Protein AF-A0A6B3CL60-F1 (afdb_monomer)

Secondary structure (DSSP, 8-state):
-----SHHHHHHHHHHHHTT------SSSTHHHHHHHHHHHHHHTT------TTSS--SSSPPPPPPTHHHHHHHHH-PPP----

Solvent-accessible surface area (backbone atoms only — not comparable to full-atom values): 5621 Å² total; per-residue (Å²): 133,84,74,50,90,52,72,69,26,52,52,52,46,50,50,40,50,74,74,69,53,77,89,66,64,80,75,92,53,73,39,64,57,54,43,51,53,54,50,47,52,45,44,75,73,73,46,89,79,90,81,65,52,52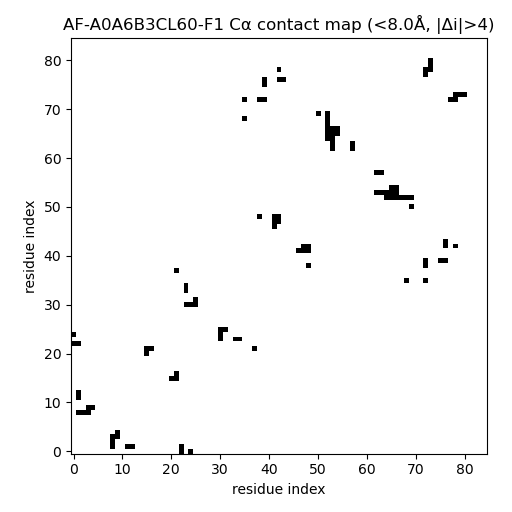,78,61,88,60,93,80,78,56,90,64,79,62,50,68,64,60,61,51,48,29,70,74,67,68,51,86,87,78,92,83,134

Sequence (85 aa):
RLTGKGVKGRLSAAFFRAIGIVPVERDGGPGGVAALGLAREVIEDGQVFGIHPEGTRSPDGRLYRGRTGVGWLAMATGAPVVPCG

Structure (mmCIF, N/CA/C/O backbone):
data_AF-A0A6B3CL60-F1
#
_entry.id   AF-A0A6B3CL60-F1
#
loop_
_atom_site.group_PDB
_atom_site.id
_atom_site.type_symbol
_atom_site.label_atom_id
_atom_site.label_alt_id
_atom_site.label_comp_id
_atom_site.label_asym_id
_atom_site.label_entity_id
_atom_site.label_seq_id
_atom_site.pdbx_PDB_ins_code
_atom_site.Cartn_x
_atom_site.Cartn_y
_atom_site.Cartn_z
_atom_site.occupancy
_atom_site.B_iso_or_equiv
_atom_site.auth_seq_id
_atom_site.auth_comp_id
_atom_site.auth_asym_id
_atom_site.auth_atom_id
_atom_site.pdbx_PDB_model_num
ATOM 1 N N . ARG A 1 1 ? 1.990 1.821 -17.638 1.00 44.38 1 ARG A N 1
ATOM 2 C CA . ARG A 1 1 ? 1.957 3.215 -18.140 1.00 44.38 1 ARG A CA 1
ATOM 3 C C . ARG A 1 1 ? 0.616 3.428 -18.842 1.00 44.38 1 ARG A C 1
ATOM 5 O O . ARG A 1 1 ? 0.427 2.870 -19.912 1.00 44.38 1 ARG A O 1
ATOM 12 N N . LEU A 1 2 ? -0.336 4.151 -18.243 1.00 50.88 2 LEU A N 1
ATOM 13 C CA . LEU A 1 2 ? -1.653 4.441 -18.851 1.00 50.88 2 LEU A CA 1
ATOM 14 C C . LEU A 1 2 ? -1.590 5.661 -19.790 1.00 50.88 2 LEU A C 1
ATOM 16 O O . LEU A 1 2 ? -2.436 6.546 -19.756 1.00 50.88 2 LEU A O 1
ATOM 20 N N . THR A 1 3 ? -0.548 5.735 -20.616 1.00 53.12 3 THR A N 1
ATOM 21 C CA . THR A 1 3 ? -0.275 6.880 -21.496 1.00 53.12 3 THR A CA 1
ATOM 22 C C . THR A 1 3 ? -0.373 6.456 -22.958 1.00 53.12 3 THR A C 1
ATOM 24 O O . THR A 1 3 ? 0.571 6.622 -23.729 1.00 53.12 3 THR A O 1
ATOM 27 N N . GLY A 1 4 ? -1.500 5.858 -23.348 1.00 55.81 4 GLY A N 1
ATOM 28 C CA . GLY A 1 4 ? -1.827 5.717 -24.765 1.00 55.81 4 GLY A CA 1
ATOM 29 C C . GLY A 1 4 ? -2.197 7.095 -25.316 1.00 55.81 4 GLY A C 1
ATOM 30 O O . GLY A 1 4 ? -3.194 7.673 -24.890 1.00 55.81 4 GLY A O 1
ATOM 31 N N . LYS A 1 5 ? -1.400 7.662 -26.226 1.00 54.22 5 LYS A N 1
ATOM 32 C CA . LYS A 1 5 ? -1.765 8.916 -26.903 1.00 54.22 5 LYS A CA 1
ATOM 33 C C . LYS A 1 5 ? -2.873 8.609 -27.923 1.00 54.22 5 LYS A C 1
ATOM 35 O O . LYS A 1 5 ? -2.647 7.844 -28.853 1.00 54.22 5 LYS A O 1
ATOM 40 N N . GLY A 1 6 ? -4.077 9.153 -27.714 1.00 76.38 6 GLY A N 1
ATOM 41 C CA . GLY A 1 6 ? -5.237 9.004 -28.611 1.00 76.38 6 GLY A CA 1
ATOM 42 C C . GLY A 1 6 ? -6.574 8.809 -27.880 1.00 76.38 6 GLY A C 1
ATOM 43 O O . GLY A 1 6 ? -6.604 8.587 -26.670 1.00 76.38 6 GLY A O 1
ATOM 44 N N . VAL A 1 7 ? -7.691 8.863 -28.618 1.00 77.00 7 VAL A N 1
ATOM 45 C CA . VAL A 1 7 ? -9.061 8.696 -28.076 1.00 77.00 7 VAL A CA 1
ATOM 46 C C . VAL A 1 7 ? -9.207 7.373 -27.316 1.00 77.00 7 VAL A C 1
ATOM 48 O O . VAL A 1 7 ? -9.729 7.355 -26.205 1.00 77.00 7 VAL A O 1
ATOM 51 N N . LYS A 1 8 ? -8.643 6.284 -27.857 1.00 73.88 8 LYS A N 1
ATOM 52 C CA . LYS A 1 8 ? -8.624 4.963 -27.207 1.00 73.88 8 LYS A CA 1
ATOM 53 C C . LYS A 1 8 ? -7.905 4.982 -25.854 1.00 73.88 8 LYS A C 1
ATOM 55 O O . LYS A 1 8 ? -8.410 4.427 -24.889 1.00 73.88 8 LYS A O 1
ATOM 60 N N . GLY A 1 9 ? -6.767 5.671 -25.755 1.00 75.06 9 GLY A N 1
ATOM 61 C CA . GLY A 1 9 ? -6.021 5.775 -24.499 1.00 75.06 9 GLY A CA 1
ATOM 62 C C . GLY A 1 9 ? -6.740 6.611 -23.440 1.00 75.06 9 GLY A C 1
ATOM 63 O O . GLY A 1 9 ? -6.713 6.253 -22.265 1.00 75.06 9 GLY A O 1
ATOM 64 N N . ARG A 1 10 ? -7.450 7.674 -23.850 1.00 77.81 10 ARG A N 1
ATOM 65 C CA . ARG A 1 10 ? -8.309 8.458 -22.945 1.00 77.81 10 AR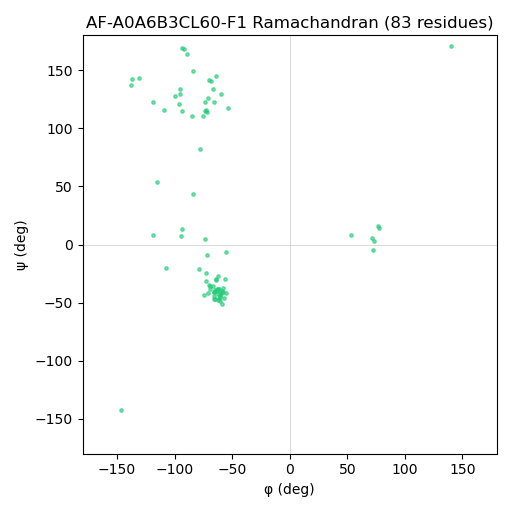G A CA 1
ATOM 66 C C . ARG A 1 10 ? -9.490 7.633 -22.435 1.00 77.81 10 ARG A C 1
ATOM 68 O O . ARG A 1 10 ? -9.790 7.715 -21.249 1.00 77.81 10 ARG A O 1
ATOM 75 N N . LEU A 1 11 ? -10.107 6.821 -23.297 1.00 82.38 11 LEU A N 1
ATOM 76 C CA . LEU A 1 11 ? -11.220 5.949 -22.915 1.00 82.38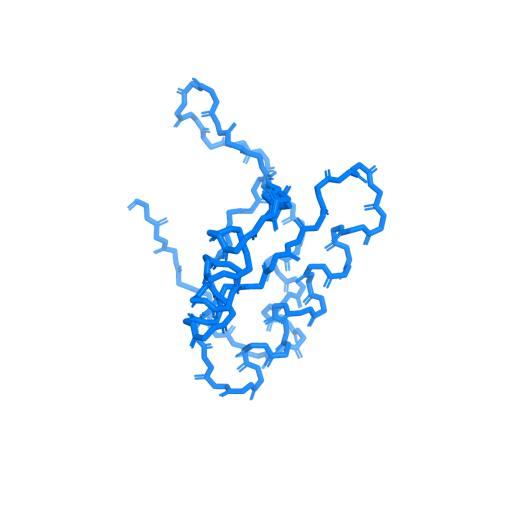 11 LEU A CA 1
ATOM 77 C C . LEU A 1 11 ? -10.772 4.868 -21.921 1.00 82.38 11 LEU A C 1
ATOM 79 O O . LEU A 1 11 ? -11.397 4.699 -20.881 1.00 82.38 11 LEU A O 1
ATOM 83 N N . SER A 1 12 ? -9.647 4.196 -22.184 1.00 76.00 12 SER A N 1
ATOM 84 C CA . SER A 1 12 ? -9.084 3.217 -21.248 1.00 76.00 12 SER A CA 1
ATOM 85 C C . SER A 1 12 ? -8.681 3.863 -19.922 1.00 76.00 12 SER A C 1
ATOM 87 O O . SER A 1 12 ? -8.983 3.321 -18.868 1.00 76.00 12 SER A O 1
ATOM 89 N N . ALA A 1 13 ? -8.050 5.041 -19.942 1.00 74.31 13 ALA A N 1
ATOM 90 C CA . ALA A 1 13 ? -7.709 5.758 -18.715 1.00 74.31 13 ALA A CA 1
ATOM 91 C C . ALA A 1 13 ? -8.954 6.181 -17.916 1.00 74.31 13 ALA A C 1
ATOM 93 O O . ALA A 1 13 ? -8.932 6.121 -16.691 1.00 74.31 13 ALA A O 1
ATOM 94 N N . ALA A 1 14 ? -10.031 6.595 -18.590 1.00 78.06 14 ALA A N 1
ATOM 95 C CA . ALA A 1 14 ? -11.305 6.902 -17.944 1.00 78.06 14 ALA A CA 1
ATOM 96 C C . ALA A 1 14 ? -11.939 5.649 -17.330 1.00 78.06 14 ALA A C 1
ATOM 98 O O . ALA A 1 14 ? -12.342 5.692 -16.176 1.00 78.06 14 ALA A O 1
ATOM 99 N N . PHE A 1 15 ? -11.944 4.527 -18.054 1.00 81.44 15 PHE A N 1
ATOM 100 C CA . PHE A 1 15 ? -12.425 3.245 -17.545 1.00 81.44 15 PHE A CA 1
ATOM 101 C C . PHE A 1 15 ? -11.655 2.804 -16.297 1.00 81.44 15 PHE A C 1
ATOM 103 O O . PHE A 1 15 ? -12.263 2.534 -15.270 1.00 81.44 15 PHE A O 1
ATOM 110 N N . PHE A 1 16 ? -10.320 2.804 -16.351 1.00 74.88 16 PHE A N 1
ATOM 111 C CA . PHE A 1 16 ? -9.487 2.398 -15.218 1.00 74.88 16 PHE A CA 1
ATOM 112 C C . PHE A 1 16 ? -9.672 3.301 -13.996 1.00 74.88 16 PHE A C 1
ATOM 114 O O . PHE A 1 16 ? -9.743 2.794 -12.88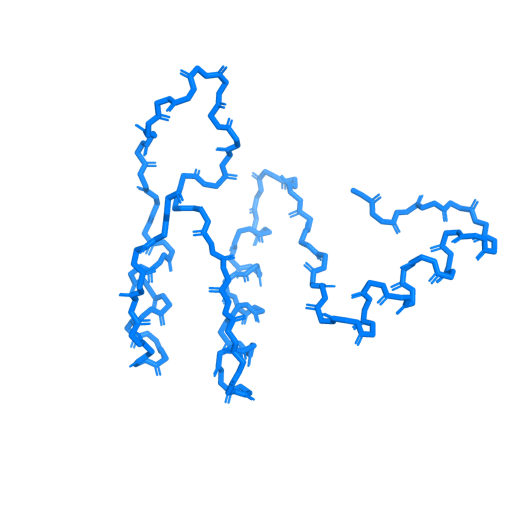2 1.00 74.88 16 PHE A O 1
ATOM 121 N N . ARG A 1 17 ? -9.835 4.615 -14.192 1.00 71.75 17 ARG A N 1
ATOM 122 C CA . ARG A 1 17 ? -10.194 5.528 -13.097 1.00 71.75 17 ARG A CA 1
ATOM 123 C C . ARG A 1 17 ? -11.593 5.251 -12.548 1.00 71.75 17 ARG A C 1
ATOM 125 O O . ARG A 1 17 ? -11.766 5.264 -11.338 1.00 71.75 17 ARG A O 1
ATOM 132 N N . ALA A 1 18 ? -12.566 4.975 -13.416 1.00 70.31 18 ALA A N 1
ATOM 133 C CA . ALA A 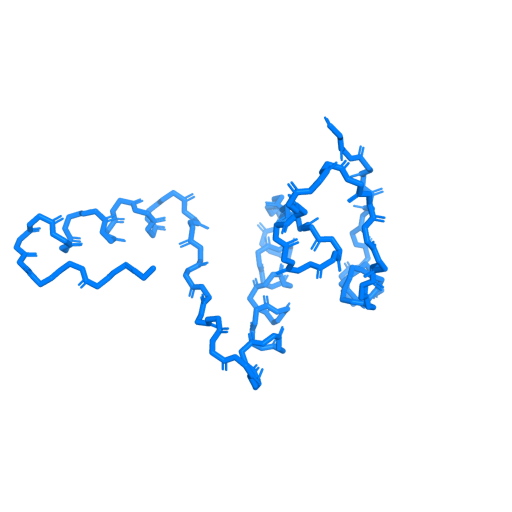1 18 ? -13.943 4.699 -13.012 1.00 70.31 18 ALA A CA 1
ATOM 134 C C . ALA A 1 18 ? -14.071 3.420 -12.169 1.00 70.31 18 ALA A C 1
ATOM 136 O O . ALA A 1 18 ? -14.943 3.350 -11.312 1.00 70.31 18 ALA A O 1
ATOM 137 N N . ILE A 1 19 ? -13.189 2.436 -12.373 1.00 74.88 19 ILE A N 1
ATOM 138 C CA . ILE A 1 19 ? -13.143 1.205 -11.566 1.00 74.88 19 ILE A CA 1
ATOM 139 C C . ILE A 1 19 ? -12.156 1.280 -10.383 1.00 74.88 19 ILE A C 1
ATOM 141 O O . ILE A 1 19 ? -11.817 0.248 -9.812 1.00 74.88 19 ILE A O 1
ATOM 145 N N . GLY A 1 20 ? -11.661 2.473 -10.030 1.00 65.94 20 GLY A N 1
ATOM 146 C CA . GLY A 1 20 ? -10.804 2.679 -8.855 1.00 65.94 20 GLY A CA 1
ATOM 147 C C . GLY A 1 20 ? -9.342 2.249 -9.019 1.00 65.94 20 GLY A C 1
ATOM 148 O O . GLY A 1 20 ? -8.616 2.145 -8.033 1.00 65.94 20 GLY A O 1
ATOM 149 N N . ILE A 1 21 ? -8.859 2.006 -10.244 1.00 70.25 21 ILE A N 1
ATOM 150 C CA . ILE A 1 21 ? -7.434 1.726 -10.461 1.00 70.25 21 ILE A CA 1
ATOM 151 C C . ILE A 1 21 ? -6.653 3.030 -10.356 1.00 70.25 21 ILE A C 1
ATOM 153 O O . ILE A 1 21 ? -6.702 3.881 -11.248 1.00 70.25 21 ILE A O 1
ATOM 157 N N . VAL A 1 22 ? -5.871 3.145 -9.286 1.00 67.25 22 VAL A N 1
ATOM 158 C CA . VAL A 1 22 ? -4.970 4.269 -9.059 1.00 67.25 22 VAL A CA 1
ATOM 159 C C . VAL A 1 22 ? -3.637 4.017 -9.782 1.00 67.25 22 VAL A C 1
ATOM 161 O O . VAL A 1 22 ? -2.884 3.112 -9.407 1.00 67.25 22 VAL A O 1
ATOM 164 N N . PRO A 1 23 ? -3.311 4.766 -10.854 1.00 65.12 23 PRO A N 1
ATOM 165 C CA . PRO A 1 23 ? -2.042 4.603 -11.545 1.00 65.12 23 PRO A CA 1
ATOM 166 C C . PRO A 1 23 ? -0.901 5.170 -10.703 1.00 65.12 23 PRO A C 1
ATOM 168 O O . PRO A 1 23 ? -0.806 6.375 -10.501 1.00 65.12 23 PRO A O 1
ATOM 171 N N . VAL A 1 24 ? 0.005 4.297 -10.280 1.00 66.19 24 VAL A N 1
ATOM 172 C CA . VAL A 1 24 ? 1.229 4.684 -9.574 1.00 66.19 24 VAL A CA 1
ATOM 173 C C . VAL A 1 24 ? 2.400 4.694 -10.557 1.00 66.19 24 VAL A C 1
ATOM 175 O O . VAL A 1 24 ? 2.636 3.710 -11.270 1.00 66.19 24 VAL A O 1
ATOM 178 N N . GLU A 1 25 ? 3.147 5.798 -10.604 1.00 62.66 25 GLU A N 1
ATOM 179 C CA . GLU A 1 25 ? 4.407 5.871 -11.347 1.00 62.66 25 GLU A CA 1
ATOM 180 C C . GLU A 1 25 ? 5.488 5.041 -10.641 1.00 62.66 25 GLU A C 1
ATOM 182 O O . GLU A 1 25 ? 5.735 5.181 -9.445 1.00 62.66 25 GLU A O 1
ATOM 187 N N . ARG A 1 26 ? 6.107 4.119 -11.389 1.00 59.28 26 ARG A N 1
ATOM 188 C CA . ARG A 1 26 ? 7.042 3.104 -10.867 1.00 59.28 26 ARG A CA 1
ATOM 189 C C . ARG A 1 26 ? 8.512 3.523 -10.943 1.00 59.28 26 ARG A C 1
ATOM 191 O O . ARG A 1 26 ? 9.383 2.699 -10.668 1.00 59.28 26 ARG A O 1
ATOM 198 N N . ASP A 1 27 ? 8.795 4.768 -11.311 1.00 54.34 27 ASP A N 1
ATOM 199 C CA . ASP A 1 27 ? 10.161 5.235 -11.535 1.00 54.34 27 ASP A CA 1
ATOM 200 C C . ASP A 1 27 ? 10.850 5.513 -10.187 1.00 54.34 27 ASP A C 1
ATOM 202 O O . ASP A 1 27 ? 10.855 6.627 -9.679 1.00 54.34 27 ASP A O 1
ATOM 206 N N . GLY A 1 28 ? 11.364 4.442 -9.572 1.00 49.66 28 GLY A N 1
ATOM 207 C CA . GLY A 1 28 ? 12.602 4.380 -8.778 1.00 49.66 28 GLY A CA 1
ATOM 208 C C . GLY A 1 28 ? 12.851 5.353 -7.615 1.00 49.66 28 GLY A C 1
ATOM 209 O O . GLY A 1 28 ? 13.961 5.346 -7.095 1.00 49.66 28 GLY A O 1
ATOM 210 N N . GLY A 1 29 ? 11.882 6.166 -7.195 1.00 61.59 29 GLY A N 1
ATOM 211 C CA . GLY A 1 29 ? 12.044 7.198 -6.163 1.00 61.59 29 GLY A CA 1
ATOM 212 C C . GLY A 1 29 ? 10.775 7.414 -5.313 1.00 61.59 29 GLY A C 1
ATOM 213 O O . GLY A 1 29 ? 10.090 6.430 -5.016 1.00 61.59 29 GLY A O 1
ATOM 214 N N . PRO A 1 30 ? 10.425 8.659 -4.908 1.00 56.78 30 PRO A N 1
ATOM 215 C CA . PRO A 1 30 ? 9.301 8.973 -4.000 1.00 56.78 30 PRO A CA 1
ATOM 216 C C . PRO A 1 30 ? 7.914 8.447 -4.428 1.00 56.78 30 PRO A C 1
ATOM 218 O O . PRO A 1 30 ? 6.972 8.501 -3.637 1.00 56.78 30 PRO A O 1
ATOM 221 N N . GLY A 1 31 ? 7.781 7.862 -5.623 1.00 62.03 31 GLY A N 1
ATOM 222 C CA . GLY A 1 31 ? 6.570 7.179 -6.088 1.00 62.03 31 GLY A CA 1
ATOM 223 C C . GLY A 1 31 ? 6.083 6.055 -5.166 1.00 62.03 31 GLY A C 1
ATOM 224 O O . GLY A 1 31 ? 4.880 5.846 -5.056 1.00 62.03 31 GLY A O 1
ATOM 225 N N . GLY A 1 32 ? 6.978 5.385 -4.427 1.00 70.31 32 GLY A N 1
ATOM 226 C CA . GLY A 1 32 ? 6.574 4.397 -3.417 1.00 70.31 32 GLY A CA 1
ATOM 227 C C . GLY A 1 32 ? 5.823 5.008 -2.228 1.00 70.31 32 GLY A C 1
ATOM 228 O O . GLY A 1 32 ? 4.877 4.409 -1.727 1.00 70.31 32 GLY A O 1
ATOM 229 N N . VAL A 1 33 ? 6.204 6.217 -1.806 1.00 75.88 33 VAL A N 1
ATOM 230 C CA . VAL A 1 33 ? 5.538 6.942 -0.709 1.00 75.88 33 VAL A CA 1
ATOM 231 C C . VAL A 1 33 ? 4.194 7.491 -1.181 1.00 75.88 33 VAL A C 1
ATOM 233 O O . VAL A 1 33 ? 3.193 7.325 -0.491 1.00 75.88 33 VAL A O 1
ATOM 236 N N . ALA A 1 34 ? 4.150 8.062 -2.388 1.00 80.31 34 ALA A N 1
ATOM 237 C CA . ALA A 1 34 ? 2.904 8.528 -2.993 1.00 80.31 34 ALA A CA 1
ATOM 238 C C . ALA A 1 34 ? 1.879 7.389 -3.151 1.00 80.31 34 ALA A C 1
ATOM 240 O O . ALA A 1 34 ? 0.702 7.568 -2.853 1.00 80.31 34 ALA A O 1
ATOM 241 N N . ALA A 1 35 ? 2.334 6.193 -3.542 1.00 82.00 35 ALA A N 1
ATOM 242 C CA . ALA A 1 35 ? 1.488 5.004 -3.639 1.00 82.00 35 ALA A CA 1
ATOM 243 C C . ALA A 1 35 ? 0.853 4.608 -2.302 1.00 82.00 35 ALA A C 1
ATOM 245 O O . ALA A 1 35 ? -0.312 4.227 -2.271 1.00 82.00 35 ALA A O 1
ATOM 246 N N . LEU A 1 36 ? 1.617 4.685 -1.206 1.00 88.00 36 LEU A N 1
ATOM 247 C CA . LEU A 1 36 ? 1.116 4.368 0.132 1.00 88.00 36 LEU A CA 1
ATOM 248 C C . LEU A 1 36 ? 0.127 5.426 0.634 1.00 88.00 36 LEU A C 1
ATOM 250 O O . LEU A 1 36 ? -0.839 5.067 1.297 1.00 88.00 36 LEU A O 1
ATOM 254 N N . GLY A 1 37 ? 0.327 6.702 0.288 1.00 90.00 37 GLY A N 1
ATOM 255 C CA . GLY A 1 37 ? -0.652 7.758 0.566 1.00 90.00 37 GLY A CA 1
ATOM 256 C C . GLY A 1 37 ? -1.992 7.488 -0.119 1.00 90.00 37 GLY A C 1
ATOM 257 O O . GLY A 1 37 ? -3.026 7.459 0.535 1.00 90.00 37 GLY A O 1
ATOM 258 N N . LEU A 1 38 ? -1.958 7.162 -1.411 1.00 87.88 38 LEU A N 1
ATOM 259 C CA . LEU A 1 38 ? -3.158 6.806 -2.174 1.00 87.88 38 LEU A CA 1
ATOM 260 C C . LEU A 1 38 ? -3.825 5.526 -1.652 1.00 87.88 38 LEU A C 1
ATOM 262 O O . LEU A 1 38 ? -5.044 5.444 -1.567 1.00 87.88 38 LEU A O 1
ATOM 266 N N . ALA A 1 39 ? -3.032 4.521 -1.278 1.00 90.12 39 ALA A N 1
ATOM 267 C CA . ALA A 1 39 ? -3.549 3.295 -0.677 1.00 90.12 39 ALA A CA 1
ATOM 268 C C . ALA A 1 39 ? -4.27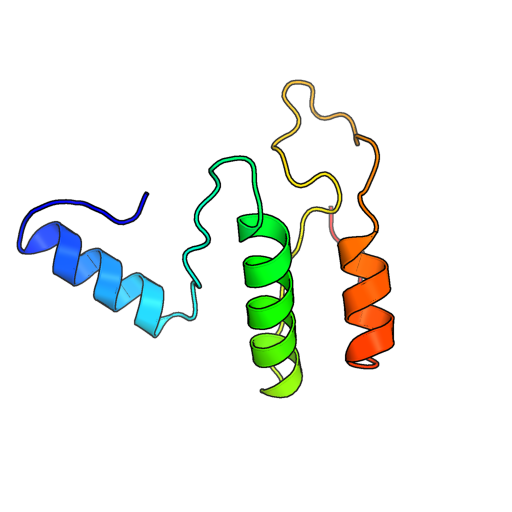8 3.565 0.645 1.00 90.12 39 ALA A C 1
ATOM 270 O O . ALA A 1 39 ? -5.300 2.943 0.919 1.00 90.12 39 ALA A O 1
ATOM 271 N N . ARG A 1 40 ? -3.760 4.496 1.453 1.00 93.62 40 ARG A N 1
ATOM 272 C CA . ARG A 1 40 ? -4.403 4.927 2.692 1.00 93.62 40 ARG A CA 1
ATOM 273 C C . ARG A 1 40 ? -5.764 5.567 2.417 1.00 93.62 40 ARG A C 1
ATOM 275 O O . ARG A 1 40 ? -6.721 5.156 3.057 1.00 93.62 40 ARG A O 1
ATOM 282 N N . GLU A 1 41 ? -5.853 6.492 1.461 1.00 92.25 41 GLU A N 1
ATOM 283 C CA . GLU A 1 41 ? -7.124 7.134 1.078 1.00 92.25 41 GLU A CA 1
ATOM 284 C C . GLU A 1 41 ? -8.175 6.093 0.659 1.00 92.25 41 GLU A C 1
ATOM 286 O O . GLU A 1 41 ? -9.285 6.094 1.175 1.00 92.25 41 GLU A O 1
ATOM 291 N N . VAL A 1 42 ? -7.797 5.123 -0.183 1.00 90.94 42 VAL A N 1
ATOM 292 C CA . VAL A 1 42 ? -8.693 4.030 -0.617 1.00 90.94 42 VAL A CA 1
ATOM 293 C C . VAL A 1 42 ? -9.233 3.218 0.570 1.00 90.94 42 VAL A C 1
ATOM 295 O O . VAL A 1 42 ? -10.404 2.841 0.587 1.00 90.94 42 VAL A O 1
ATOM 298 N N . ILE A 1 43 ? -8.388 2.930 1.563 1.00 93.19 43 ILE A N 1
ATOM 299 C CA . ILE A 1 43 ? -8.794 2.190 2.768 1.00 93.19 43 ILE A CA 1
ATOM 300 C C . ILE A 1 43 ? -9.700 3.051 3.660 1.00 93.19 43 ILE A C 1
ATOM 302 O O . ILE A 1 43 ? -10.689 2.545 4.188 1.00 93.19 43 ILE A O 1
ATOM 306 N N . GLU A 1 44 ? -9.380 4.337 3.830 1.00 94.44 44 GLU A N 1
ATOM 307 C CA . GLU A 1 44 ? -10.182 5.289 4.614 1.00 94.44 44 GLU A CA 1
ATOM 308 C C . GLU A 1 44 ? -11.571 5.522 3.992 1.00 94.44 44 GLU A C 1
ATOM 310 O O . GLU A 1 44 ? -12.548 5.662 4.726 1.00 94.44 44 GLU A O 1
ATOM 315 N N . ASP A 1 45 ? -11.688 5.423 2.665 1.00 93.94 45 ASP A N 1
ATOM 316 C CA . ASP A 1 45 ? -12.958 5.427 1.926 1.00 93.94 45 ASP A CA 1
ATOM 317 C C . ASP A 1 45 ? -13.760 4.110 2.073 1.00 93.94 45 ASP A C 1
ATOM 319 O O . ASP A 1 45 ? -14.802 3.919 1.439 1.00 93.94 45 ASP A O 1
ATOM 323 N N . GLY A 1 46 ? -13.294 3.176 2.909 1.00 91.75 46 GLY A N 1
ATOM 324 C CA . GLY A 1 46 ? -13.960 1.903 3.189 1.00 91.75 46 GLY A CA 1
ATOM 325 C C . GLY A 1 46 ? -13.807 0.864 2.077 1.00 91.75 46 GLY A C 1
ATOM 326 O O . GLY A 1 46 ? -14.554 -0.118 2.046 1.00 91.75 46 GLY A O 1
ATOM 327 N N . GLN A 1 47 ? -12.866 1.065 1.151 1.00 90.88 47 GLN A N 1
ATOM 328 C CA . GLN A 1 47 ? -12.596 0.127 0.068 1.00 90.88 47 GLN A CA 1
ATOM 329 C C . GLN A 1 47 ? -11.474 -0.858 0.425 1.00 90.88 47 GLN A C 1
ATOM 331 O O . GLN A 1 47 ? -10.746 -0.718 1.407 1.00 90.88 47 GLN A O 1
ATOM 336 N N . VAL A 1 48 ? -11.325 -1.889 -0.408 1.00 90.62 48 VAL A N 1
ATOM 337 C CA . VAL A 1 48 ? -10.283 -2.910 -0.254 1.00 90.62 48 VAL A CA 1
ATOM 338 C C . VAL A 1 48 ? -9.076 -2.552 -1.113 1.00 90.62 48 VAL A C 1
ATOM 340 O O . VAL A 1 48 ? -9.215 -2.263 -2.301 1.00 90.62 48 VAL A O 1
ATOM 343 N N . PHE A 1 49 ? -7.878 -2.650 -0.534 1.00 90.88 49 PHE A N 1
ATOM 344 C CA . PHE A 1 49 ? -6.623 -2.411 -1.239 1.00 90.88 49 PHE A CA 1
ATOM 345 C C . PHE A 1 49 ? -5.733 -3.659 -1.249 1.00 90.88 49 PHE A C 1
ATOM 347 O O . PHE A 1 49 ? -5.357 -4.185 -0.202 1.00 90.88 49 PHE A O 1
ATOM 354 N N . GLY A 1 50 ? -5.371 -4.125 -2.447 1.00 91.00 50 GLY A N 1
ATOM 355 C CA . GLY A 1 50 ? -4.452 -5.246 -2.644 1.00 91.00 50 GLY A CA 1
ATOM 356 C C . GLY A 1 50 ? -3.016 -4.773 -2.862 1.00 91.00 50 GLY A C 1
ATOM 357 O O . GLY A 1 50 ? -2.753 -3.948 -3.737 1.00 91.00 50 GLY A O 1
ATOM 358 N N . ILE A 1 51 ? -2.068 -5.333 -2.110 1.00 88.56 51 ILE A N 1
ATOM 359 C CA . ILE A 1 51 ? -0.648 -4.985 -2.203 1.00 88.56 51 ILE A CA 1
ATOM 360 C C . ILE A 1 51 ? 0.234 -6.228 -2.143 1.00 88.56 51 ILE A C 1
ATOM 362 O O . ILE A 1 51 ? 0.036 -7.116 -1.322 1.00 88.56 51 ILE A O 1
ATOM 366 N N . HIS A 1 52 ? 1.247 -6.250 -3.005 1.00 89.75 52 HIS A N 1
ATOM 367 C CA . HIS A 1 52 ? 2.315 -7.241 -2.969 1.00 89.75 52 HIS A CA 1
ATOM 368 C C . HIS A 1 52 ? 3.475 -6.656 -2.155 1.00 89.75 52 HIS A C 1
ATOM 370 O O . HIS A 1 52 ? 4.034 -5.632 -2.574 1.00 89.75 52 HIS A O 1
ATOM 376 N N . PRO A 1 53 ? 3.826 -7.229 -0.990 1.00 88.94 53 PRO A N 1
ATOM 377 C CA . PRO A 1 53 ? 4.777 -6.615 -0.067 1.00 88.94 53 PRO A CA 1
ATOM 378 C C . PRO A 1 53 ? 6.178 -6.437 -0.672 1.00 88.94 53 PRO A C 1
ATOM 380 O O . PRO A 1 53 ? 6.905 -5.527 -0.279 1.00 88.94 53 PRO A O 1
ATOM 383 N N . GLU A 1 54 ? 6.568 -7.261 -1.640 1.00 87.31 54 GLU A N 1
ATOM 384 C CA . GLU A 1 54 ? 7.847 -7.189 -2.348 1.00 87.31 54 GLU A CA 1
ATOM 385 C C . GLU A 1 54 ? 7.935 -6.007 -3.337 1.00 87.31 54 GLU A C 1
ATOM 387 O O . GLU A 1 54 ? 9.027 -5.519 -3.639 1.00 87.31 54 GLU A O 1
ATOM 392 N N . GLY A 1 55 ? 6.792 -5.504 -3.823 1.00 81.44 55 GLY A N 1
ATOM 393 C CA . GLY A 1 55 ? 6.695 -4.355 -4.736 1.00 81.44 55 GLY A CA 1
ATOM 394 C C . GLY A 1 55 ? 7.145 -4.613 -6.183 1.00 81.44 55 GLY A C 1
ATOM 395 O O . GLY A 1 55 ? 6.993 -3.743 -7.043 1.00 81.44 55 GLY A O 1
ATOM 396 N N . THR A 1 56 ? 7.667 -5.801 -6.485 1.00 80.69 56 THR A N 1
ATOM 397 C CA . THR A 1 56 ? 8.111 -6.222 -7.820 1.00 80.69 56 THR A CA 1
ATOM 398 C C . THR A 1 56 ? 7.657 -7.644 -8.099 1.00 80.69 56 THR A C 1
ATOM 400 O O . THR A 1 56 ? 7.720 -8.487 -7.216 1.00 80.69 56 THR A O 1
ATOM 403 N N . ARG A 1 57 ? 7.261 -7.940 -9.339 1.00 85.25 57 ARG A N 1
ATOM 404 C CA . ARG A 1 57 ? 6.881 -9.306 -9.725 1.00 85.25 57 ARG A CA 1
ATOM 405 C C . ARG A 1 57 ? 8.052 -10.268 -9.522 1.00 85.25 57 ARG A C 1
ATOM 407 O O . ARG A 1 57 ? 9.140 -10.005 -10.030 1.00 85.25 57 ARG A O 1
ATOM 414 N N . SER A 1 58 ? 7.787 -11.373 -8.834 1.00 86.81 58 SER A N 1
ATOM 415 C CA . SER A 1 58 ? 8.713 -12.494 -8.695 1.00 86.81 58 SER A CA 1
ATOM 416 C C . SER A 1 58 ? 8.939 -13.174 -10.059 1.00 86.81 58 SER A C 1
ATOM 418 O O . SER A 1 58 ? 7.959 -13.574 -10.693 1.00 86.81 58 SER A O 1
ATOM 420 N N . PRO A 1 59 ? 10.185 -13.287 -10.554 1.00 86.69 59 PRO A N 1
ATOM 421 C CA . PRO A 1 59 ? 10.479 -13.958 -11.823 1.00 86.69 59 PRO A CA 1
ATOM 422 C C . PRO A 1 59 ? 10.496 -15.490 -11.710 1.00 86.69 59 PRO A C 1
ATOM 424 O O . PRO A 1 59 ? 10.354 -16.171 -12.719 1.00 86.69 59 PRO A O 1
ATOM 427 N N . ASP A 1 60 ? 10.673 -16.029 -10.505 1.00 91.56 60 ASP A N 1
ATOM 428 C CA . ASP A 1 60 ? 10.847 -17.458 -10.218 1.00 91.56 60 ASP A CA 1
ATOM 429 C C . ASP A 1 60 ? 9.738 -18.029 -9.315 1.00 91.56 60 ASP A C 1
ATOM 431 O O . ASP A 1 60 ? 9.830 -19.162 -8.849 1.00 91.56 60 ASP A O 1
ATOM 435 N N . GLY A 1 61 ? 8.689 -17.245 -9.049 1.00 84.44 61 GLY A N 1
ATOM 436 C CA . GLY A 1 61 ? 7.544 -17.646 -8.228 1.00 84.44 61 GLY A CA 1
ATOM 437 C C . GLY A 1 61 ? 7.837 -17.717 -6.727 1.00 84.44 61 GLY A C 1
ATOM 438 O O . GLY A 1 61 ? 6.962 -18.084 -5.946 1.00 84.44 61 GLY A O 1
ATOM 439 N N . ARG A 1 62 ? 9.048 -17.354 -6.292 1.00 88.12 62 ARG A N 1
ATOM 440 C CA . ARG A 1 62 ? 9.417 -17.324 -4.874 1.00 88.12 62 ARG A CA 1
ATOM 441 C C . ARG A 1 62 ? 8.976 -16.018 -4.229 1.00 88.12 62 ARG A C 1
ATOM 443 O O . ARG A 1 62 ? 8.971 -14.968 -4.874 1.00 88.12 62 ARG A O 1
ATOM 450 N N . LEU A 1 63 ? 8.655 -16.077 -2.938 1.00 85.62 63 LEU A N 1
ATOM 451 C CA . LEU A 1 63 ? 8.385 -14.884 -2.144 1.00 85.62 63 LEU A CA 1
ATOM 452 C C . LEU A 1 63 ? 9.704 -14.158 -1.849 1.00 85.62 63 LEU A C 1
ATOM 454 O O . LEU A 1 63 ? 10.625 -14.733 -1.264 1.00 85.62 63 LEU A O 1
ATOM 458 N N . TYR A 1 64 ? 9.790 -12.893 -2.248 1.00 86.94 64 TYR A N 1
ATOM 459 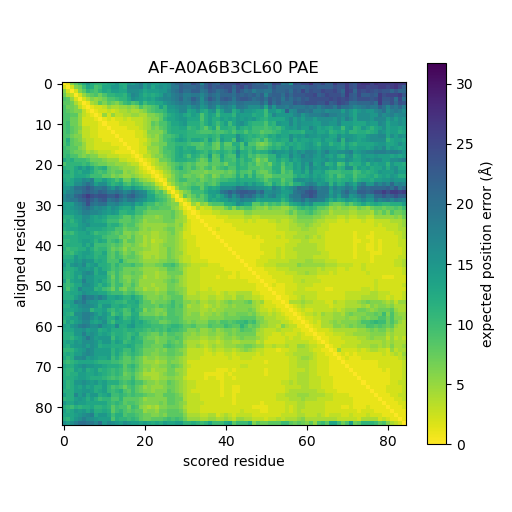C CA . TYR A 1 64 ? 10.936 -12.035 -1.950 1.00 86.94 64 TYR A CA 1
ATOM 460 C C . TYR A 1 64 ? 10.708 -11.253 -0.658 1.00 86.94 64 TYR A C 1
ATOM 462 O O . TYR A 1 64 ? 9.605 -11.205 -0.114 1.00 86.94 64 TYR A O 1
ATOM 470 N N . ARG A 1 65 ? 11.776 -10.626 -0.152 1.00 88.50 65 ARG A N 1
ATOM 471 C CA . ARG A 1 65 ? 11.718 -9.803 1.058 1.00 88.50 65 ARG A CA 1
ATOM 472 C C . ARG A 1 65 ? 10.629 -8.733 0.920 1.00 88.50 65 ARG A C 1
ATOM 474 O O . ARG A 1 65 ? 10.737 -7.829 0.093 1.00 88.50 65 ARG A O 1
ATOM 481 N N . GLY A 1 66 ? 9.633 -8.820 1.796 1.00 87.19 66 GLY A N 1
ATOM 482 C CA . GLY A 1 66 ? 8.613 -7.794 1.939 1.00 87.19 66 GLY A CA 1
ATOM 483 C C . GLY A 1 66 ? 9.204 -6.468 2.416 1.00 87.19 66 GLY A C 1
ATOM 484 O O . GLY A 1 66 ? 10.150 -6.426 3.207 1.00 87.19 66 GLY A O 1
ATOM 485 N N . ARG A 1 67 ? 8.633 -5.373 1.925 1.00 89.62 67 ARG A N 1
ATOM 486 C CA . ARG A 1 67 ? 8.894 -4.012 2.393 1.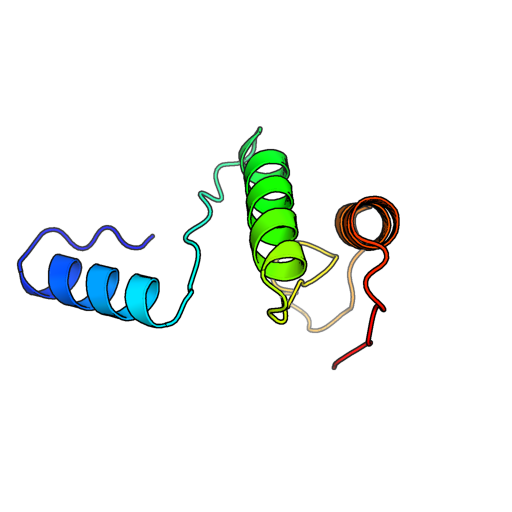00 89.62 67 ARG A CA 1
ATOM 487 C C . ARG A 1 67 ? 7.939 -3.658 3.535 1.00 89.62 67 ARG A C 1
ATOM 489 O O . ARG A 1 67 ? 6.899 -4.282 3.720 1.00 89.62 67 ARG A O 1
ATOM 496 N N . THR A 1 68 ? 8.265 -2.607 4.280 1.00 91.81 68 THR A N 1
ATOM 497 C CA . THR A 1 68 ? 7.512 -2.172 5.471 1.00 91.81 68 THR A CA 1
ATOM 498 C C . THR A 1 68 ? 6.148 -1.539 5.171 1.00 91.81 68 THR A C 1
ATOM 500 O O . THR A 1 68 ? 5.372 -1.316 6.097 1.00 91.81 68 THR A O 1
ATOM 503 N N . GLY A 1 69 ? 5.831 -1.262 3.901 1.00 90.62 69 GLY A N 1
ATOM 504 C CA . GLY A 1 69 ? 4.635 -0.511 3.500 1.00 90.62 69 GLY A CA 1
ATOM 505 C C . GLY A 1 69 ? 3.311 -1.120 3.969 1.00 90.62 69 GLY A C 1
ATOM 506 O O . GLY A 1 69 ? 2.429 -0.379 4.388 1.00 90.62 69 GLY A O 1
ATOM 507 N N . VAL A 1 70 ? 3.186 -2.453 3.976 1.00 93.38 70 VAL A N 1
ATOM 508 C CA . VAL A 1 70 ? 1.968 -3.139 4.453 1.00 93.38 70 VAL A CA 1
ATOM 509 C C . VAL A 1 70 ? 1.749 -2.903 5.947 1.00 93.38 70 VAL A C 1
ATOM 511 O O . VAL A 1 70 ? 0.655 -2.535 6.362 1.00 93.38 70 VAL A O 1
ATOM 514 N N . GLY A 1 71 ? 2.804 -3.060 6.753 1.00 94.00 71 GLY A N 1
ATOM 515 C CA . GLY A 1 71 ? 2.733 -2.815 8.194 1.00 94.00 71 GLY A CA 1
ATOM 516 C C . GLY A 1 71 ? 2.448 -1.349 8.512 1.00 94.00 71 GLY A C 1
ATOM 517 O O . GLY A 1 71 ? 1.646 -1.056 9.392 1.00 94.00 71 GLY A O 1
ATOM 518 N N . TRP A 1 72 ? 3.050 -0.426 7.757 1.00 94.12 72 TRP A N 1
ATOM 519 C CA . TRP A 1 72 ? 2.756 0.999 7.892 1.00 94.12 72 TRP A CA 1
ATOM 520 C C . TRP A 1 72 ? 1.283 1.313 7.590 1.00 94.12 72 TRP A C 1
ATOM 522 O O . TRP A 1 72 ? 0.653 1.998 8.388 1.00 94.12 72 TRP A O 1
ATOM 532 N N . LEU A 1 73 ? 0.715 0.771 6.505 1.00 94.31 73 LEU A N 1
ATOM 533 C CA . LEU A 1 73 ? -0.700 0.964 6.158 1.00 94.31 73 LEU A CA 1
ATOM 534 C C . LEU A 1 73 ? -1.635 0.430 7.243 1.00 94.31 73 LEU A C 1
ATOM 536 O O . LEU A 1 73 ? -2.562 1.132 7.642 1.00 94.31 73 LEU A O 1
ATOM 540 N N . ALA A 1 74 ? -1.369 -0.774 7.752 1.00 95.56 74 ALA A N 1
ATOM 541 C CA . ALA A 1 74 ? -2.170 -1.381 8.812 1.00 95.56 74 ALA A CA 1
ATOM 542 C C . ALA A 1 74 ? -2.159 -0.531 10.092 1.00 95.56 74 ALA A C 1
ATOM 544 O O . ALA A 1 74 ? -3.206 -0.286 10.681 1.00 95.56 74 ALA A O 1
ATOM 545 N N . MET A 1 75 ? -0.991 -0.017 10.495 1.00 96.00 75 MET A N 1
ATOM 546 C CA . MET A 1 75 ? -0.888 0.866 11.663 1.00 96.00 75 MET A CA 1
ATOM 547 C C . MET A 1 75 ? -1.529 2.238 11.430 1.00 96.00 75 MET A C 1
ATOM 549 O O . MET A 1 75 ? -2.131 2.787 12.346 1.00 96.00 75 MET A O 1
ATOM 553 N N . ALA A 1 76 ? -1.397 2.802 10.227 1.00 95.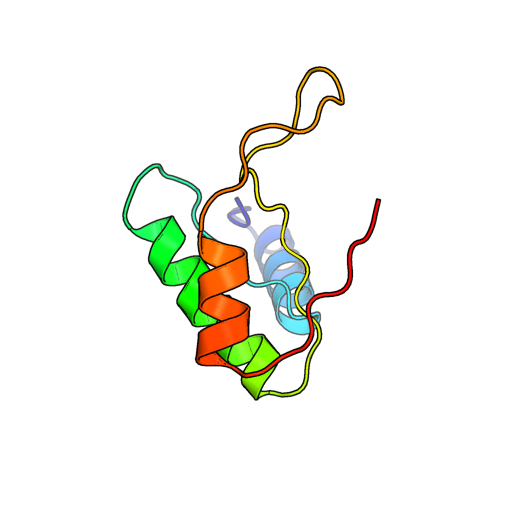38 76 ALA A N 1
ATOM 554 C CA . ALA A 1 76 ? -1.913 4.131 9.908 1.00 95.38 76 ALA A CA 1
ATOM 555 C C . ALA A 1 76 ? -3.444 4.169 9.777 1.00 95.38 76 ALA A C 1
ATOM 557 O O . ALA A 1 76 ? -4.045 5.195 10.078 1.00 95.38 76 ALA A O 1
ATOM 558 N N . THR A 1 77 ? -4.059 3.074 9.323 1.00 95.94 77 THR A N 1
ATOM 559 C CA . THR A 1 77 ? -5.506 2.995 9.045 1.00 95.94 77 THR A CA 1
ATOM 560 C C . THR A 1 77 ? -6.280 2.167 10.068 1.00 95.94 77 THR A C 1
ATOM 562 O O . THR A 1 77 ? -7.498 2.281 10.153 1.00 95.94 77 THR A O 1
ATOM 565 N N . GLY A 1 78 ? -5.603 1.298 10.824 1.00 96.50 78 GLY A N 1
ATOM 566 C CA . GLY A 1 78 ? -6.249 0.289 11.667 1.00 96.50 78 GLY A CA 1
ATOM 567 C C . GLY A 1 78 ? -6.900 -0.857 10.881 1.00 96.50 78 GLY A C 1
ATOM 568 O O . GLY A 1 78 ? -7.560 -1.703 11.484 1.00 96.50 78 GLY A O 1
ATOM 569 N N . ALA A 1 79 ? -6.736 -0.905 9.554 1.00 96.50 79 ALA A N 1
ATOM 570 C CA . ALA A 1 79 ? -7.361 -1.925 8.724 1.00 96.50 79 ALA A CA 1
ATOM 571 C C . ALA A 1 79 ? -6.733 -3.318 8.943 1.00 96.50 79 ALA A C 1
ATOM 573 O O . ALA A 1 79 ? -5.508 -3.438 9.071 1.00 96.50 79 ALA A O 1
ATOM 574 N N . PRO A 1 80 ? -7.545 -4.394 8.952 1.00 96.69 80 PRO A N 1
ATOM 575 C CA . PRO A 1 80 ? -7.040 -5.755 9.065 1.00 96.69 80 PRO A CA 1
ATOM 576 C C . PRO A 1 80 ? -6.273 -6.167 7.802 1.00 96.69 80 PRO A C 1
ATOM 578 O O . PRO A 1 80 ? -6.690 -5.887 6.679 1.00 96.69 80 PRO A O 1
ATOM 581 N N . VAL A 1 81 ? -5.168 -6.893 7.983 1.00 95.62 81 VAL A N 1
ATOM 582 C CA . VAL A 1 81 ? -4.391 -7.468 6.875 1.00 95.62 81 VAL A CA 1
ATOM 583 C C . VAL A 1 81 ? -4.815 -8.917 6.664 1.00 95.62 81 VAL A C 1
ATOM 585 O O . VAL A 1 81 ? -4.679 -9.741 7.566 1.00 95.62 81 VAL A O 1
ATOM 588 N N . VAL A 1 82 ? -5.292 -9.232 5.459 1.00 96.31 82 VAL A N 1
ATOM 589 C CA . VAL A 1 82 ? -5.693 -10.589 5.062 1.00 96.31 82 VAL A CA 1
ATOM 590 C C . VAL A 1 82 ? -4.680 -11.138 4.050 1.00 96.31 82 VAL A C 1
ATOM 592 O O . VAL A 1 82 ? -4.551 -10.568 2.966 1.00 96.31 82 VAL A O 1
ATOM 595 N N . PRO A 1 83 ? -3.935 -12.213 4.371 1.00 92.19 83 PRO A N 1
ATOM 596 C CA . PRO A 1 83 ? -3.040 -12.860 3.415 1.00 92.19 83 PRO A CA 1
ATOM 597 C C . PRO A 1 83 ? -3.814 -13.528 2.269 1.00 92.19 83 PRO A C 1
ATOM 599 O O . PRO A 1 83 ? -4.756 -14.279 2.517 1.00 92.19 83 PRO A O 1
ATOM 602 N N . CYS A 1 84 ? -3.368 -13.306 1.030 1.00 86.69 84 CYS A N 1
ATOM 603 C CA . CYS A 1 84 ? -3.909 -13.921 -0.187 1.00 86.69 84 CYS A CA 1
ATOM 604 C C . CYS A 1 84 ? -2.750 -14.481 -1.027 1.00 86.69 84 CYS A C 1
ATOM 606 O O . CYS A 1 84 ? -1.687 -13.856 -1.074 1.00 86.69 84 CYS A O 1
ATOM 608 N N . GLY A 1 85 ? -2.945 -15.631 -1.679 1.00 79.06 85 GLY A N 1
ATOM 609 C CA . GLY A 1 85 ? -1.930 -16.328 -2.479 1.00 79.06 85 GLY A CA 1
ATOM 610 C C . GLY A 1 85 ? -2.485 -16.895 -3.772 1.00 79.06 85 GLY A C 1
ATOM 611 O O . GLY A 1 85 ? -3.726 -17.031 -3.861 1.00 79.06 85 GLY A O 1
#

Radius of gyration: 14.65 Å; Cα contacts (8 Å, |Δi|>4): 56; chains: 1; bounding box: 27×27×40 Å

Mean predicted aligned error: 8.25 Å

Foldseek 3Di:
DLDDPDPVSVVVVVVCVVVPNDDQDPPDDCSVVVVLVSQLVCVLVVHDDDDQQVNDDDPPPDRDDGDCSVVVSCVVRVDDDDDDD

pLDDT: mean 81.17, std 13.41, range [44.38, 96.69]